Protein AF-A0A226EBC5-F1 (afdb_monomer_lite)

Structure (mmCIF, N/CA/C/O backbone):
data_AF-A0A226EBC5-F1
#
_entry.id   AF-A0A226EBC5-F1
#
loop_
_atom_site.group_PDB
_atom_site.id
_atom_site.type_symbol
_atom_site.label_atom_id
_atom_site.label_alt_id
_atom_site.label_comp_id
_atom_site.label_asym_id
_atom_site.label_entity_id
_atom_site.label_seq_id
_atom_site.pdbx_PDB_ins_code
_atom_site.Cartn_x
_atom_site.Cartn_y
_atom_site.Cartn_z
_atom_site.occupancy
_atom_site.B_iso_or_equiv
_atom_site.auth_seq_id
_atom_site.auth_comp_id
_atom_site.auth_asym_id
_atom_site.auth_atom_id
_atom_site.pdbx_PDB_model_num
ATOM 1 N N . MET A 1 1 ? -27.436 -5.669 13.508 1.00 35.97 1 MET A N 1
ATOM 2 C CA . MET A 1 1 ? -27.412 -7.039 14.067 1.00 35.97 1 MET A CA 1
ATOM 3 C C . MET A 1 1 ? -25.987 -7.540 13.955 1.00 35.97 1 MET A C 1
ATOM 5 O O . MET A 1 1 ? -25.528 -7.796 12.850 1.00 35.97 1 MET A O 1
ATOM 9 N N . GLY A 1 2 ? -25.263 -7.519 15.074 1.00 42.16 2 GLY A N 1
ATOM 10 C CA . GLY A 1 2 ? -23.843 -7.845 15.117 1.00 42.16 2 GLY A CA 1
ATOM 11 C C . GLY A 1 2 ? -23.642 -9.338 14.934 1.00 42.16 2 GLY A C 1
ATOM 12 O O . GLY A 1 2 ? -23.922 -10.120 15.837 1.00 42.16 2 GLY A O 1
ATOM 13 N N . PHE A 1 3 ? -23.160 -9.735 13.761 1.00 40.03 3 PHE A N 1
ATOM 14 C CA . PHE A 1 3 ? -22.370 -10.950 13.695 1.00 40.03 3 PHE A CA 1
ATOM 15 C C . PHE A 1 3 ? -21.114 -10.671 14.521 1.00 40.03 3 PHE A C 1
ATOM 17 O O . PHE A 1 3 ? -20.365 -9.749 14.202 1.00 40.03 3 PHE A O 1
ATOM 24 N N . SER A 1 4 ? -20.892 -11.464 15.566 1.00 52.06 4 SER A N 1
ATOM 25 C CA . SER A 1 4 ? -19.607 -11.556 16.257 1.00 52.06 4 SER A CA 1
ATOM 26 C C . SER A 1 4 ? -18.859 -12.792 15.750 1.00 52.06 4 SER A C 1
ATOM 28 O O . SER A 1 4 ? -18.904 -13.830 16.412 1.00 52.06 4 SER A O 1
ATOM 30 N N . PRO A 1 5 ? -18.178 -12.753 14.588 1.00 47.84 5 PRO A N 1
ATOM 31 C CA . PRO A 1 5 ? -17.189 -13.757 14.266 1.00 47.84 5 PRO A CA 1
ATOM 32 C C . PRO A 1 5 ? -15.871 -13.375 14.955 1.00 47.84 5 PRO A C 1
ATOM 34 O O . PRO A 1 5 ? -15.111 -12.549 14.461 1.00 47.84 5 PRO A O 1
ATOM 37 N N . CYS A 1 6 ? -15.634 -14.033 16.096 1.00 52.72 6 CYS A N 1
ATOM 38 C CA . CYS A 1 6 ? -14.344 -14.255 16.764 1.00 52.72 6 CYS A CA 1
ATOM 39 C C . CYS A 1 6 ? -13.668 -13.055 17.458 1.00 52.72 6 CYS A C 1
ATOM 41 O O . CYS A 1 6 ? -13.001 -12.277 16.797 1.00 52.72 6 CYS A O 1
ATOM 43 N N . CYS A 1 7 ? -13.781 -13.009 18.799 1.00 54.41 7 CYS A N 1
ATOM 44 C CA . CYS A 1 7 ? -12.847 -12.603 19.886 1.00 54.41 7 CYS A CA 1
ATOM 45 C C . CYS A 1 7 ? -11.778 -11.493 19.725 1.00 54.41 7 CYS A C 1
ATOM 47 O O . CYS A 1 7 ? -11.094 -11.178 20.698 1.00 54.41 7 CYS A O 1
ATOM 49 N N . CYS A 1 8 ? -11.619 -10.878 18.565 1.00 59.09 8 CYS A N 1
ATOM 50 C CA . CYS A 1 8 ? -10.654 -9.838 18.268 1.00 59.09 8 CYS A CA 1
ATOM 51 C C . CYS A 1 8 ? -11.445 -8.561 18.001 1.00 59.09 8 CYS A C 1
ATOM 53 O O . CYS A 1 8 ? -12.327 -8.552 17.145 1.00 59.09 8 CYS A O 1
ATOM 55 N N . SER A 1 9 ? -11.148 -7.476 18.717 1.00 81.69 9 SER A N 1
ATOM 56 C CA . SER A 1 9 ? -11.759 -6.188 18.387 1.00 81.69 9 SER A CA 1
ATOM 57 C C . SER A 1 9 ? -11.419 -5.817 16.938 1.00 81.69 9 SER A C 1
ATOM 59 O O . SER A 1 9 ? -10.319 -6.106 16.457 1.00 81.69 9 SER A O 1
ATOM 61 N N . LEU A 1 10 ? -12.329 -5.152 16.225 1.00 84.62 10 LEU A N 1
ATOM 62 C CA . LEU A 1 10 ? -12.066 -4.641 14.870 1.00 84.62 10 LEU A CA 1
ATOM 63 C C . LEU A 1 10 ? -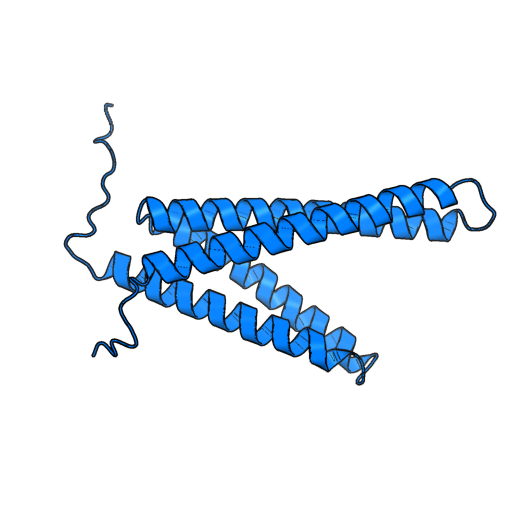10.826 -3.731 14.824 1.00 84.62 10 LEU A C 1
ATOM 65 O O . LEU A 1 10 ? -10.126 -3.638 13.812 1.00 84.62 10 LEU A O 1
ATOM 69 N N . GLN A 1 11 ? -10.498 -3.118 15.962 1.00 88.06 11 GLN A N 1
ATOM 70 C CA . GLN A 1 11 ? -9.250 -2.404 16.192 1.00 88.06 11 GLN A CA 1
ATOM 71 C C . GLN A 1 11 ? -8.013 -3.304 16.004 1.00 88.06 11 GLN A C 1
ATOM 73 O O . GLN A 1 11 ? -7.030 -2.869 15.405 1.00 88.06 11 GLN A O 1
ATOM 78 N N . ALA A 1 12 ? -8.035 -4.548 16.495 1.00 88.62 12 ALA A N 1
ATOM 79 C CA . ALA A 1 12 ? -6.961 -5.518 16.283 1.00 88.62 12 ALA A CA 1
ATOM 80 C C . ALA A 1 12 ? -6.843 -5.910 14.802 1.00 88.62 12 ALA A C 1
ATOM 82 O O . ALA A 1 12 ? -5.731 -5.954 14.279 1.00 88.62 12 ALA A O 1
ATOM 83 N N . GLY A 1 13 ? -7.973 -6.097 14.107 1.00 90.25 13 GLY A N 1
ATOM 84 C CA . GLY A 1 13 ? -7.994 -6.340 12.660 1.00 90.25 13 GLY A CA 1
ATOM 85 C C . GLY A 1 13 ? -7.369 -5.189 11.866 1.00 90.25 13 GLY A C 1
ATOM 86 O O . GLY A 1 13 ? -6.484 -5.403 11.042 1.00 90.25 13 GLY A O 1
ATOM 87 N N . THR A 1 14 ? -7.740 -3.950 12.189 1.00 92.50 14 THR A N 1
ATOM 88 C CA . THR A 1 14 ? -7.192 -2.748 11.539 1.00 92.50 14 THR A CA 1
ATOM 89 C C . THR A 1 14 ? -5.694 -2.575 11.817 1.00 92.50 14 THR A C 1
ATOM 91 O O . THR A 1 14 ? -4.927 -2.237 10.915 1.00 92.50 14 THR A O 1
ATOM 94 N N . LYS A 1 15 ? -5.238 -2.872 13.043 1.00 92.69 15 LYS A N 1
ATOM 95 C CA . LYS A 1 15 ? -3.804 -2.894 13.385 1.00 92.69 15 LYS A CA 1
ATOM 96 C C . LYS A 1 15 ? -3.045 -3.974 12.613 1.00 92.69 15 LYS A C 1
ATOM 98 O O . LYS A 1 15 ? -1.941 -3.707 12.148 1.00 92.69 15 LYS A O 1
ATOM 103 N N . ALA A 1 16 ? -3.626 -5.164 12.456 1.00 93.75 16 ALA A N 1
ATOM 104 C CA . ALA A 1 16 ? -3.023 -6.244 11.681 1.00 93.75 16 ALA A CA 1
ATOM 105 C C . ALA A 1 16 ? -2.869 -5.858 10.203 1.00 93.75 16 ALA A C 1
ATOM 107 O O . ALA A 1 16 ? -1.804 -6.078 9.631 1.00 93.75 16 ALA A O 1
ATOM 108 N N . ILE A 1 17 ? -3.881 -5.210 9.613 1.00 94.00 17 ILE A N 1
ATOM 109 C CA . ILE A 1 17 ? -3.810 -4.679 8.242 1.00 94.00 17 ILE A CA 1
ATOM 110 C C . ILE A 1 17 ? -2.690 -3.642 8.126 1.00 94.00 17 ILE A C 1
ATOM 112 O O . ILE A 1 17 ? -1.867 -3.740 7.222 1.00 94.00 17 ILE A O 1
ATOM 116 N N . ALA A 1 18 ? -2.599 -2.696 9.064 1.00 93.88 18 ALA A N 1
ATOM 117 C CA . ALA A 1 18 ? -1.537 -1.692 9.057 1.00 93.88 18 ALA A CA 1
ATOM 118 C C . ALA A 1 18 ? -0.132 -2.320 9.142 1.00 93.88 18 ALA A C 1
ATOM 120 O O . ALA A 1 18 ? 0.767 -1.912 8.410 1.00 93.88 18 ALA A O 1
ATOM 121 N N . ILE A 1 19 ? 0.067 -3.342 9.985 1.00 94.88 19 ILE A N 1
ATOM 122 C CA . ILE A 1 19 ? 1.339 -4.085 10.044 1.00 94.88 19 ILE A CA 1
ATOM 123 C C . ILE A 1 19 ? 1.608 -4.788 8.714 1.00 94.88 19 ILE A C 1
ATOM 125 O O . ILE A 1 19 ? 2.726 -4.732 8.209 1.00 94.88 19 ILE A O 1
ATOM 129 N N . PHE A 1 20 ? 0.602 -5.440 8.137 1.00 93.62 20 PHE A N 1
ATOM 130 C CA . PHE A 1 20 ? 0.746 -6.158 6.878 1.00 93.62 20 PHE A CA 1
ATOM 131 C C . PHE A 1 20 ? 1.132 -5.218 5.725 1.00 93.62 20 PHE A C 1
ATOM 133 O O . PHE A 1 20 ? 2.080 -5.503 4.993 1.00 93.62 20 PHE A O 1
ATOM 140 N N . GLU A 1 21 ? 0.472 -4.060 5.607 1.00 92.81 21 GLU A N 1
ATOM 141 C CA . GLU A 1 21 ? 0.834 -3.027 4.630 1.00 92.81 21 GLU A CA 1
ATOM 142 C C . GLU A 1 21 ? 2.242 -2.474 4.867 1.00 92.81 21 GLU A C 1
ATOM 144 O O . GLU A 1 21 ? 2.986 -2.270 3.906 1.00 92.81 21 GLU A O 1
ATOM 149 N N . LEU A 1 22 ? 2.638 -2.279 6.128 1.00 94.00 22 LEU A N 1
ATOM 150 C CA . LEU A 1 22 ? 3.982 -1.827 6.480 1.00 94.00 22 LEU A CA 1
ATOM 151 C C . LEU A 1 22 ? 5.048 -2.853 6.070 1.00 94.00 22 LEU A C 1
ATOM 153 O O . LEU A 1 22 ? 6.029 -2.484 5.430 1.00 94.00 22 LEU A O 1
ATOM 157 N N . VAL A 1 23 ? 4.846 -4.136 6.383 1.00 94.88 23 VAL A N 1
ATOM 158 C CA . VAL A 1 23 ? 5.775 -5.220 6.017 1.00 94.88 23 VAL A CA 1
ATOM 159 C C . VAL A 1 23 ? 5.917 -5.317 4.500 1.00 94.88 23 VAL A C 1
ATOM 161 O O . VAL A 1 23 ? 7.037 -5.345 3.990 1.00 94.88 23 VAL A O 1
ATOM 164 N N . ILE A 1 24 ? 4.803 -5.301 3.763 1.00 91.31 24 ILE A N 1
ATOM 165 C CA . ILE A 1 24 ? 4.830 -5.305 2.294 1.00 91.31 24 ILE A CA 1
ATOM 166 C C . ILE A 1 24 ? 5.536 -4.059 1.756 1.00 91.31 24 ILE A C 1
ATOM 168 O O . ILE A 1 24 ? 6.351 -4.170 0.842 1.00 91.31 24 ILE A O 1
ATOM 172 N N . GLY A 1 25 ? 5.252 -2.881 2.315 1.00 91.88 25 GLY A N 1
ATOM 173 C CA . GLY A 1 25 ? 5.890 -1.628 1.921 1.00 91.88 25 GLY A CA 1
ATOM 174 C C . GLY A 1 25 ? 7.407 -1.669 2.102 1.00 91.88 25 GLY A C 1
ATOM 175 O O . GLY A 1 25 ? 8.141 -1.281 1.196 1.00 91.88 25 GLY A O 1
ATOM 176 N N . VAL A 1 26 ? 7.890 -2.204 3.225 1.00 93.69 26 VAL A N 1
ATOM 177 C CA . VAL A 1 26 ? 9.327 -2.366 3.493 1.00 93.69 26 VAL A CA 1
ATOM 178 C C . VAL A 1 26 ? 9.966 -3.352 2.515 1.00 93.69 26 VAL A C 1
ATOM 180 O O . VAL A 1 26 ? 10.996 -3.032 1.923 1.00 93.69 26 VAL A O 1
ATOM 183 N N . LEU A 1 27 ? 9.347 -4.514 2.282 1.00 93.56 27 LEU A N 1
ATOM 184 C CA . LEU A 1 27 ? 9.854 -5.502 1.322 1.00 93.56 27 LEU A CA 1
ATOM 185 C C . LEU A 1 27 ? 9.935 -4.926 -0.098 1.00 93.56 27 LEU A C 1
ATOM 187 O O . LEU A 1 27 ? 10.960 -5.065 -0.763 1.00 93.56 27 LEU A O 1
ATOM 191 N N . LEU A 1 28 ? 8.889 -4.226 -0.546 1.00 90.38 28 LEU A N 1
ATOM 192 C CA . LEU A 1 28 ? 8.882 -3.564 -1.852 1.00 90.38 28 LEU A CA 1
ATOM 193 C C . LEU A 1 28 ? 9.916 -2.439 -1.936 1.00 90.38 28 LEU A C 1
ATOM 195 O O . LEU A 1 28 ? 10.541 -2.278 -2.980 1.00 90.38 28 LEU A O 1
ATOM 199 N N . THR A 1 29 ? 10.145 -1.704 -0.845 1.00 93.06 29 THR A N 1
ATOM 200 C CA . THR A 1 29 ? 11.190 -0.672 -0.796 1.00 93.06 29 THR A CA 1
ATOM 201 C C . THR A 1 29 ? 12.563 -1.297 -1.029 1.00 93.06 29 THR A C 1
ATOM 203 O O . THR A 1 29 ? 13.309 -0.824 -1.882 1.00 93.06 29 THR A O 1
ATOM 206 N N . ILE A 1 30 ? 12.878 -2.404 -0.348 1.00 93.94 30 ILE A N 1
ATOM 207 C CA . ILE A 1 30 ? 14.145 -3.126 -0.539 1.00 93.94 30 ILE A CA 1
ATOM 208 C C . ILE A 1 30 ? 14.288 -3.592 -1.993 1.00 93.94 30 ILE A C 1
ATOM 210 O O . ILE A 1 30 ? 15.323 -3.354 -2.612 1.00 93.94 30 ILE A O 1
ATOM 214 N N . LEU A 1 31 ? 13.241 -4.195 -2.565 1.00 91.25 31 LEU A N 1
ATOM 215 C CA . LEU A 1 31 ? 13.247 -4.617 -3.969 1.00 91.25 31 LEU A CA 1
ATOM 216 C C . LEU A 1 31 ? 13.453 -3.434 -4.926 1.00 91.25 31 LEU A C 1
ATOM 218 O O . LEU A 1 31 ? 14.245 -3.537 -5.860 1.00 91.25 31 LEU A O 1
ATOM 222 N N . SER A 1 32 ? 12.799 -2.297 -4.677 1.00 91.94 32 SER A N 1
ATOM 223 C CA . SER A 1 32 ? 12.952 -1.095 -5.504 1.00 91.94 32 SER A CA 1
ATOM 224 C C . SER A 1 32 ? 14.377 -0.539 -5.458 1.00 91.94 32 SER A C 1
ATOM 226 O O . SER A 1 32 ? 14.902 -0.133 -6.492 1.00 91.94 32 SER A O 1
ATOM 228 N N . LEU A 1 33 ? 15.040 -0.596 -4.297 1.00 93.25 33 LEU A N 1
ATOM 229 C CA . LEU A 1 33 ? 16.435 -0.179 -4.151 1.00 93.25 33 LEU A CA 1
ATOM 230 C C . LEU A 1 33 ? 17.380 -1.095 -4.931 1.00 93.25 33 LEU A C 1
ATOM 232 O O . LEU A 1 33 ? 18.283 -0.601 -5.599 1.00 93.25 33 LEU A O 1
ATOM 236 N N . ILE A 1 34 ? 17.152 -2.412 -4.901 1.00 91.94 34 ILE A N 1
ATOM 237 C CA . ILE A 1 34 ? 17.941 -3.374 -5.686 1.00 91.94 34 ILE A CA 1
ATOM 238 C C . ILE A 1 34 ? 17.810 -3.077 -7.184 1.00 91.94 34 ILE A C 1
ATOM 240 O O . ILE A 1 34 ? 18.820 -3.007 -7.882 1.00 91.94 34 ILE A O 1
ATOM 244 N N . VAL A 1 35 ? 16.584 -2.850 -7.670 1.00 89.00 35 VAL A N 1
ATOM 245 C CA . VAL A 1 35 ? 16.331 -2.487 -9.076 1.00 89.00 35 VAL A CA 1
ATOM 246 C C . VAL A 1 35 ? 17.026 -1.176 -9.444 1.00 89.00 35 VAL A C 1
ATOM 248 O O . VAL A 1 35 ? 17.604 -1.076 -10.522 1.00 89.00 35 VAL A O 1
ATOM 251 N N . LEU A 1 36 ? 17.018 -0.186 -8.549 1.00 91.50 36 LEU A N 1
ATOM 252 C CA . LEU A 1 36 ? 17.650 1.110 -8.790 1.00 91.50 36 LEU A CA 1
ATOM 253 C C . LEU A 1 36 ? 19.180 1.000 -8.879 1.00 91.50 36 LEU A C 1
ATOM 255 O O . LEU A 1 36 ? 19.785 1.595 -9.767 1.00 91.50 36 LEU A O 1
ATOM 259 N N . ILE A 1 37 ? 19.798 0.199 -8.004 1.00 91.06 37 ILE A N 1
ATOM 260 C CA . ILE A 1 37 ? 21.242 -0.084 -8.040 1.00 91.06 37 ILE A CA 1
ATOM 261 C C . ILE A 1 37 ? 21.607 -0.833 -9.326 1.00 91.06 37 ILE A C 1
ATOM 263 O O . ILE A 1 37 ? 22.577 -0.472 -9.991 1.00 91.06 37 ILE A O 1
ATOM 267 N N . ALA A 1 38 ? 20.818 -1.843 -9.701 1.00 87.81 38 ALA A N 1
ATOM 268 C CA . ALA A 1 38 ? 21.032 -2.594 -10.933 1.00 87.81 38 ALA A CA 1
ATOM 269 C C . ALA A 1 38 ? 20.920 -1.691 -12.173 1.00 87.81 38 ALA A C 1
ATOM 271 O O . ALA A 1 38 ? 21.803 -1.713 -13.025 1.00 87.81 38 ALA A O 1
ATOM 272 N N . GLY A 1 39 ? 19.886 -0.844 -12.238 1.00 87.12 39 GLY A N 1
ATOM 273 C CA . GLY A 1 39 ? 19.686 0.102 -13.338 1.00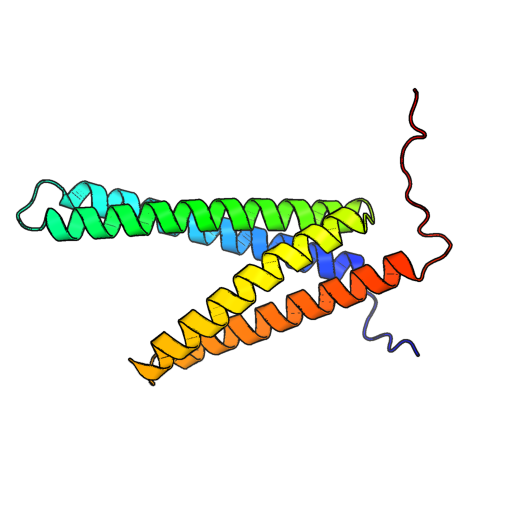 87.12 39 GLY A CA 1
ATOM 274 C C . GLY A 1 39 ? 20.788 1.159 -13.435 1.00 87.12 39 GLY A C 1
ATOM 275 O O . GLY A 1 39 ? 21.219 1.492 -14.536 1.00 87.12 39 GLY A O 1
ATOM 276 N N . ALA A 1 40 ? 21.301 1.645 -12.300 1.00 87.50 40 ALA A N 1
ATOM 277 C CA . ALA A 1 40 ? 22.422 2.586 -12.274 1.00 87.50 40 ALA A CA 1
ATOM 278 C C . ALA A 1 40 ? 23.712 1.981 -12.854 1.00 87.50 40 ALA A C 1
ATOM 280 O O . ALA A 1 40 ? 24.461 2.680 -13.534 1.00 87.50 40 ALA A O 1
ATOM 281 N N . GLY A 1 41 ? 23.949 0.682 -12.639 1.00 85.56 41 GLY A N 1
ATOM 282 C CA . GLY A 1 41 ? 25.083 -0.033 -13.231 1.00 85.56 41 GLY A CA 1
ATOM 283 C C . GLY A 1 41 ? 25.028 -0.120 -14.761 1.00 85.56 41 GLY A C 1
ATOM 284 O O . GLY A 1 41 ? 26.072 -0.175 -15.406 1.00 85.56 41 GLY A O 1
ATOM 285 N N . SER A 1 42 ? 23.831 -0.074 -15.351 1.00 84.81 42 SER A N 1
ATOM 286 C CA . SER A 1 42 ? 23.623 -0.163 -16.802 1.00 84.81 42 SER A CA 1
ATOM 287 C C . SER A 1 42 ? 23.821 1.160 -17.552 1.00 84.81 42 SER A C 1
ATOM 289 O O . SER A 1 42 ? 23.892 1.152 -18.776 1.00 84.81 42 SER A O 1
ATOM 291 N N . LEU A 1 43 ? 23.951 2.298 -16.856 1.00 81.94 43 LEU A N 1
ATOM 292 C CA . LEU A 1 43 ? 24.097 3.619 -17.491 1.00 81.94 43 LEU A CA 1
ATOM 293 C C . LEU A 1 43 ? 25.410 3.813 -18.267 1.00 81.94 43 LEU A C 1
ATOM 295 O O . LEU A 1 43 ? 25.506 4.739 -19.068 1.00 81.94 43 LEU A O 1
ATOM 299 N N . GLY A 1 44 ? 26.424 2.984 -18.011 1.00 79.94 44 GLY A N 1
ATOM 300 C CA . GLY A 1 44 ? 27.736 3.078 -18.659 1.00 79.94 44 GLY A CA 1
ATOM 301 C C . GLY A 1 44 ? 27.931 2.172 -19.879 1.00 79.94 44 GLY A C 1
ATOM 302 O O . GLY A 1 44 ? 29.034 2.156 -20.418 1.00 79.94 44 GLY A O 1
ATOM 303 N N . GLY A 1 45 ? 26.920 1.389 -20.274 1.00 83.12 45 GLY A N 1
ATOM 304 C CA . GLY A 1 45 ? 27.003 0.437 -21.390 1.00 83.12 45 GLY A CA 1
ATOM 305 C C . GLY A 1 45 ? 26.183 0.848 -22.615 1.00 83.12 45 GLY A C 1
ATOM 306 O O . GLY A 1 45 ? 25.493 1.867 -22.601 1.00 83.12 45 GLY A O 1
ATOM 307 N N . ASP A 1 46 ? 26.213 0.007 -23.653 1.00 84.56 46 ASP A N 1
ATOM 308 C CA . ASP A 1 46 ? 25.440 0.191 -24.897 1.00 84.56 46 ASP A CA 1
ATOM 309 C C . ASP A 1 46 ? 23.912 0.241 -24.656 1.00 84.56 46 ASP A C 1
ATOM 311 O O . ASP A 1 46 ? 23.165 0.779 -25.470 1.00 84.56 46 ASP A O 1
ATOM 315 N N . ASP A 1 47 ? 23.452 -0.234 -23.493 1.00 83.62 47 ASP A N 1
ATOM 316 C CA . ASP A 1 47 ? 22.048 -0.268 -23.067 1.00 83.62 47 ASP A CA 1
ATOM 317 C C . ASP A 1 47 ? 21.621 0.948 -22.212 1.00 83.62 47 ASP A C 1
ATOM 319 O O . ASP A 1 47 ? 20.671 0.867 -21.424 1.00 83.62 47 ASP A O 1
ATOM 323 N N . ALA A 1 48 ? 22.303 2.092 -22.336 1.00 84.25 48 ALA A N 1
ATOM 324 C CA . ALA A 1 48 ? 22.037 3.281 -21.517 1.00 84.25 48 ALA A CA 1
ATOM 325 C C . ALA A 1 48 ? 20.568 3.763 -21.572 1.00 84.25 48 ALA A C 1
ATOM 327 O O . ALA A 1 48 ? 20.028 4.212 -20.556 1.00 84.25 48 ALA A O 1
ATOM 328 N N . GLU A 1 49 ? 19.891 3.629 -22.721 1.00 86.44 49 GLU A N 1
ATOM 329 C CA . GLU A 1 49 ? 18.469 3.983 -22.876 1.00 86.44 49 GLU A CA 1
ATOM 330 C C . GLU A 1 49 ? 17.560 3.094 -22.010 1.00 86.44 49 GLU A C 1
ATOM 332 O O . GLU A 1 49 ? 16.698 3.592 -21.277 1.00 86.44 49 GLU A O 1
ATOM 337 N N . ALA A 1 50 ? 17.801 1.779 -22.017 1.00 85.38 50 ALA A N 1
ATOM 338 C CA . ALA A 1 50 ? 17.079 0.837 -21.169 1.00 85.38 50 ALA A CA 1
ATOM 339 C C . ALA A 1 50 ? 17.378 1.086 -19.680 1.00 85.38 50 ALA A C 1
ATOM 341 O O . ALA A 1 50 ? 16.460 1.074 -18.857 1.00 85.38 50 ALA A O 1
ATOM 342 N N . GLY A 1 51 ? 18.635 1.393 -19.337 1.00 86.81 51 GLY A N 1
ATOM 343 C CA . GLY A 1 51 ? 19.041 1.770 -17.980 1.00 86.81 51 GLY A CA 1
ATOM 344 C C . GLY A 1 51 ? 18.280 2.992 -17.454 1.00 86.81 51 GLY A C 1
ATOM 345 O O . GLY A 1 51 ? 17.761 2.969 -16.336 1.00 86.81 51 GLY A O 1
ATOM 346 N N . GLY A 1 52 ? 18.118 4.028 -18.285 1.00 87.94 52 GLY A N 1
ATOM 347 C CA . GLY A 1 52 ? 17.334 5.218 -17.947 1.00 87.94 52 GLY A CA 1
ATOM 348 C C . GLY A 1 52 ? 15.866 4.905 -17.633 1.00 87.94 52 GLY A C 1
ATOM 349 O O . GLY A 1 52 ? 15.334 5.373 -16.621 1.00 87.94 52 GLY A O 1
ATOM 350 N N . ALA A 1 53 ? 15.220 4.062 -18.446 1.00 88.94 53 ALA A N 1
ATOM 351 C CA . ALA A 1 53 ? 13.840 3.634 -18.211 1.00 88.94 53 ALA A CA 1
ATOM 352 C C . ALA A 1 53 ? 13.692 2.836 -16.902 1.00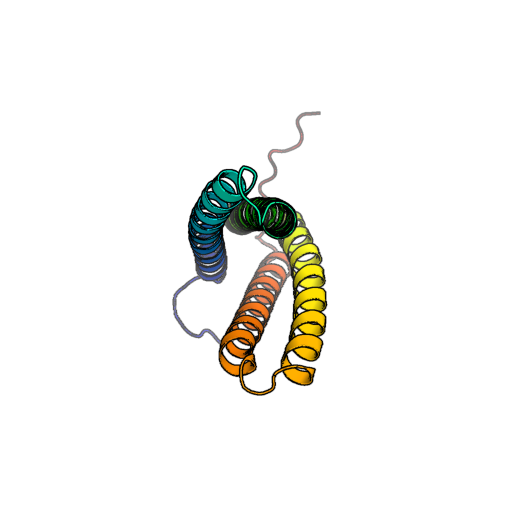 88.94 53 ALA A C 1
ATOM 354 O O . ALA A 1 53 ? 12.758 3.076 -16.132 1.00 88.94 53 ALA A O 1
ATOM 355 N N . VAL A 1 54 ? 14.633 1.930 -16.609 1.00 89.62 54 VAL A N 1
ATOM 356 C CA . VAL A 1 54 ? 14.646 1.148 -15.360 1.00 89.62 54 VAL A CA 1
ATOM 357 C C . VAL A 1 54 ? 14.783 2.058 -14.140 1.00 89.62 54 VAL A C 1
ATOM 359 O O . VAL A 1 54 ? 14.049 1.885 -13.166 1.00 89.62 54 VAL A O 1
ATOM 362 N N . ILE A 1 55 ? 15.662 3.063 -14.193 1.00 90.56 55 ILE A N 1
ATOM 363 C CA . ILE A 1 55 ? 15.832 4.031 -13.100 1.00 90.56 55 ILE A CA 1
ATOM 364 C C . ILE A 1 55 ? 14.553 4.840 -12.887 1.00 90.56 55 ILE A C 1
ATOM 366 O O . ILE A 1 55 ? 14.105 4.979 -11.748 1.00 90.56 55 ILE A O 1
ATOM 370 N N . ALA A 1 56 ? 13.931 5.334 -13.963 1.00 90.31 56 ALA A N 1
ATOM 371 C CA . ALA A 1 56 ? 12.679 6.081 -13.870 1.00 90.31 56 ALA A CA 1
ATOM 372 C C . ALA A 1 56 ? 11.570 5.244 -13.206 1.00 90.31 56 ALA A C 1
ATOM 374 O O . ALA A 1 56 ? 10.899 5.717 -12.285 1.00 90.31 56 ALA A O 1
ATOM 375 N N . ILE A 1 57 ? 11.426 3.977 -13.611 1.00 88.44 57 ILE A N 1
ATOM 376 C CA . ILE A 1 57 ? 10.484 3.033 -12.994 1.00 88.44 57 ILE A CA 1
ATOM 377 C C . ILE A 1 57 ? 10.833 2.809 -11.516 1.00 88.44 57 ILE A C 1
ATOM 379 O O . ILE A 1 57 ? 9.943 2.853 -10.666 1.00 88.44 57 ILE A O 1
ATOM 383 N N . GLY A 1 58 ? 12.113 2.622 -11.187 1.00 89.50 58 GLY A N 1
ATOM 384 C CA . GLY A 1 58 ? 12.584 2.445 -9.812 1.00 89.50 58 GLY A CA 1
ATOM 385 C C . GLY A 1 58 ? 12.236 3.627 -8.901 1.00 89.50 58 GLY A C 1
ATOM 386 O O . GLY A 1 58 ? 11.739 3.419 -7.795 1.00 89.50 58 GLY A O 1
ATOM 387 N N . ILE A 1 59 ? 12.412 4.864 -9.379 1.00 91.50 59 ILE A N 1
ATOM 388 C CA . ILE A 1 59 ? 12.049 6.083 -8.635 1.00 91.50 59 ILE A CA 1
ATOM 389 C C . ILE A 1 59 ? 10.539 6.139 -8.384 1.00 91.50 59 ILE A C 1
ATOM 391 O O . ILE A 1 59 ? 10.108 6.398 -7.259 1.00 91.50 59 ILE A O 1
ATOM 395 N N . ILE A 1 60 ? 9.723 5.868 -9.408 1.00 90.50 60 ILE A N 1
ATOM 396 C CA . ILE A 1 60 ? 8.259 5.852 -9.273 1.00 90.50 60 ILE A CA 1
ATOM 397 C C . ILE A 1 60 ? 7.834 4.805 -8.235 1.00 90.50 60 ILE A C 1
ATOM 399 O O . ILE A 1 60 ? 7.028 5.101 -7.351 1.00 90.50 60 ILE A O 1
ATOM 403 N N . LEU A 1 61 ? 8.406 3.599 -8.299 1.00 89.00 61 LEU A N 1
ATOM 404 C CA . LEU A 1 61 ? 8.138 2.536 -7.331 1.00 89.00 61 LEU A CA 1
ATOM 405 C C . LEU A 1 61 ? 8.528 2.946 -5.907 1.00 89.00 61 LEU A C 1
ATOM 407 O O . LEU A 1 61 ? 7.767 2.682 -4.976 1.00 89.00 61 LEU A O 1
ATOM 411 N N . LEU A 1 62 ? 9.660 3.632 -5.731 1.00 91.56 62 LEU A N 1
ATOM 412 C CA . LEU A 1 62 ? 10.108 4.118 -4.427 1.00 91.56 62 LEU A CA 1
ATOM 413 C C . LEU A 1 62 ? 9.109 5.117 -3.822 1.00 91.56 62 LEU A C 1
ATOM 415 O O . LEU A 1 62 ? 8.739 4.990 -2.654 1.00 91.56 62 LEU A O 1
ATOM 419 N N . ILE A 1 63 ? 8.612 6.066 -4.623 1.00 92.75 63 ILE A N 1
ATOM 420 C CA . ILE A 1 63 ? 7.596 7.039 -4.189 1.00 92.75 63 ILE A CA 1
ATOM 421 C C . ILE A 1 63 ? 6.316 6.319 -3.747 1.00 92.75 63 ILE A C 1
ATOM 423 O O . ILE A 1 63 ? 5.776 6.608 -2.677 1.00 92.75 63 ILE A O 1
ATOM 427 N N . VAL A 1 64 ? 5.849 5.345 -4.532 1.00 88.75 64 VAL A N 1
ATOM 428 C CA . VAL A 1 64 ? 4.666 4.539 -4.190 1.00 88.75 64 VAL A CA 1
ATOM 429 C C . VAL A 1 64 ? 4.879 3.760 -2.886 1.00 88.75 64 VAL A C 1
ATOM 431 O O . VAL A 1 64 ? 3.964 3.681 -2.064 1.00 88.75 64 VAL A O 1
ATOM 434 N N . CYS A 1 65 ? 6.078 3.221 -2.652 1.00 90.88 65 CYS A N 1
ATOM 435 C CA . CYS A 1 65 ? 6.405 2.517 -1.410 1.00 90.88 65 CYS A CA 1
ATOM 436 C C . CYS A 1 65 ? 6.369 3.448 -0.192 1.00 90.88 65 CYS A C 1
ATOM 438 O O . CYS A 1 65 ? 5.768 3.099 0.824 1.00 90.88 65 CYS A O 1
ATOM 440 N N . ILE A 1 66 ? 6.939 4.651 -0.306 1.00 92.62 66 ILE A N 1
ATOM 441 C CA . ILE A 1 66 ? 6.902 5.662 0.761 1.00 92.62 66 ILE A CA 1
ATOM 442 C C . ILE A 1 66 ? 5.454 6.040 1.089 1.00 92.62 66 ILE A C 1
ATOM 444 O O . ILE A 1 66 ? 5.076 6.071 2.261 1.00 92.62 66 ILE A O 1
ATOM 448 N N . LEU A 1 67 ? 4.622 6.267 0.067 1.00 92.50 67 LEU A N 1
ATOM 449 C CA . LEU A 1 67 ? 3.197 6.555 0.251 1.00 92.50 67 LEU A CA 1
ATOM 450 C C . LEU A 1 67 ? 2.471 5.415 0.972 1.00 92.50 67 LEU A C 1
ATOM 452 O O . LEU A 1 67 ? 1.683 5.673 1.881 1.00 92.50 67 LEU A O 1
ATOM 456 N N . ARG A 1 68 ? 2.759 4.155 0.625 1.00 90.88 68 ARG A N 1
ATOM 457 C CA . ARG A 1 68 ? 2.187 2.988 1.314 1.00 90.88 68 ARG A CA 1
ATOM 458 C C . ARG A 1 68 ? 2.596 2.909 2.780 1.00 90.88 68 ARG A C 1
ATOM 460 O O . ARG A 1 68 ? 1.741 2.686 3.629 1.00 90.88 68 ARG A O 1
ATOM 467 N N . ILE A 1 69 ? 3.870 3.138 3.092 1.00 93.19 69 ILE A N 1
ATOM 468 C CA . ILE A 1 69 ? 4.354 3.156 4.481 1.00 93.19 69 ILE A CA 1
ATOM 469 C C . ILE A 1 69 ? 3.677 4.288 5.267 1.00 93.19 69 ILE A C 1
ATOM 471 O O . ILE A 1 69 ? 3.240 4.081 6.400 1.00 93.19 69 ILE A O 1
ATOM 475 N N . ALA A 1 70 ? 3.532 5.470 4.661 1.00 95.12 70 ALA A N 1
ATOM 476 C CA . ALA A 1 70 ? 2.829 6.591 5.275 1.00 95.12 70 ALA A CA 1
ATOM 477 C C . ALA A 1 70 ? 1.352 6.260 5.548 1.00 95.12 70 ALA A C 1
ATOM 479 O O . ALA A 1 70 ? 0.855 6.529 6.642 1.00 95.12 70 ALA A O 1
ATOM 480 N N . LEU A 1 71 ? 0.660 5.624 4.598 1.00 94.19 71 LEU A N 1
ATOM 481 C CA . LEU A 1 71 ? -0.720 5.168 4.780 1.00 94.19 71 LEU A CA 1
ATOM 482 C C . LEU A 1 71 ? -0.838 4.128 5.895 1.00 94.19 71 LEU A C 1
ATOM 484 O O . LEU A 1 71 ? -1.697 4.278 6.762 1.00 94.19 71 LEU A O 1
ATOM 488 N N . ALA A 1 72 ? 0.055 3.141 5.939 1.00 95.06 72 ALA A N 1
ATOM 489 C CA . ALA A 1 72 ? 0.097 2.156 7.015 1.00 95.06 72 ALA A CA 1
ATOM 490 C C . ALA A 1 72 ? 0.269 2.829 8.390 1.00 95.06 72 ALA A C 1
ATOM 492 O O . ALA A 1 72 ? -0.430 2.492 9.347 1.00 95.06 72 ALA A O 1
ATOM 493 N N . ALA A 1 73 ? 1.136 3.843 8.487 1.00 95.69 73 ALA A N 1
ATOM 494 C CA . ALA A 1 73 ? 1.318 4.622 9.710 1.00 95.69 73 ALA A CA 1
ATOM 495 C C . ALA A 1 73 ? 0.060 5.428 10.089 1.00 95.69 73 ALA A C 1
ATOM 497 O O . ALA A 1 73 ? -0.321 5.455 11.261 1.00 95.69 73 ALA A O 1
ATOM 498 N N . VAL A 1 74 ? -0.616 6.051 9.116 1.00 95.94 74 VAL A N 1
ATOM 499 C CA . VAL A 1 74 ? -1.889 6.761 9.340 1.00 95.94 74 VAL A CA 1
ATOM 500 C C . VAL A 1 74 ? -2.969 5.797 9.830 1.00 95.94 74 VAL A C 1
ATOM 502 O O . VAL A 1 74 ? -3.672 6.124 10.787 1.00 95.94 74 VAL A O 1
ATOM 505 N N . LEU A 1 75 ? -3.073 4.604 9.238 1.00 95.12 75 LEU A N 1
ATOM 506 C CA . LEU A 1 75 ? -4.035 3.578 9.643 1.00 95.12 75 LEU A CA 1
ATOM 507 C C . LEU A 1 75 ? -3.737 3.047 11.047 1.00 95.12 75 LEU A C 1
ATOM 509 O O . LEU A 1 75 ? -4.645 2.909 11.865 1.00 95.12 75 LEU A O 1
ATOM 513 N N . TRP A 1 76 ? -2.461 2.818 11.361 1.00 95.94 76 TRP A N 1
ATOM 514 C CA . TRP A 1 76 ? -2.028 2.419 12.697 1.00 95.94 76 TRP A CA 1
ATOM 515 C C . TRP A 1 76 ? -2.406 3.462 13.751 1.00 95.94 76 TRP A C 1
ATOM 517 O O . TRP A 1 76 ? -2.948 3.121 14.803 1.00 95.94 76 TRP A O 1
ATOM 527 N N . GLN A 1 77 ? -2.160 4.744 13.465 1.00 94.50 77 GLN A N 1
ATOM 528 C CA . GLN A 1 77 ? -2.566 5.838 14.346 1.00 94.50 77 GLN A CA 1
ATOM 529 C C . GLN A 1 77 ? -4.088 5.946 14.459 1.00 94.50 77 GLN A C 1
ATOM 531 O O . GLN A 1 77 ? -4.594 6.146 15.557 1.00 94.50 77 GLN A O 1
ATOM 536 N N . ALA A 1 78 ? -4.828 5.777 13.360 1.00 92.94 78 ALA A N 1
ATOM 537 C CA . ALA A 1 78 ? -6.288 5.762 13.382 1.00 92.94 78 ALA A CA 1
ATOM 538 C C . ALA A 1 78 ? -6.820 4.650 14.297 1.00 92.94 78 ALA A C 1
ATOM 540 O O . ALA A 1 78 ? -7.693 4.899 15.126 1.00 92.94 78 ALA A O 1
ATOM 541 N N . ALA A 1 79 ? -6.236 3.452 14.206 1.00 93.00 79 ALA A N 1
ATOM 542 C CA . ALA A 1 79 ? -6.589 2.320 15.051 1.00 93.00 79 ALA A CA 1
ATOM 543 C C . ALA A 1 79 ? -6.169 2.517 16.513 1.00 93.00 79 ALA A C 1
ATOM 545 O O . ALA A 1 79 ? -6.858 2.052 17.416 1.00 93.00 79 ALA A O 1
ATOM 546 N N . ARG A 1 80 ? -5.039 3.179 16.782 1.00 93.50 80 ARG A N 1
ATOM 547 C CA . ARG A 1 80 ? -4.569 3.458 18.149 1.00 93.50 80 ARG A CA 1
ATOM 548 C C . ARG A 1 80 ? -5.407 4.531 18.841 1.00 93.50 80 ARG A C 1
ATOM 550 O O . ARG A 1 80 ? -5.789 4.328 19.988 1.00 93.50 80 ARG A O 1
ATOM 557 N N . ASP A 1 81 ? -5.675 5.629 18.143 1.00 92.38 81 ASP A N 1
ATOM 558 C CA . ASP A 1 81 ? -6.318 6.826 18.694 1.00 92.38 81 ASP A CA 1
ATOM 559 C C . ASP A 1 81 ? -7.852 6.790 18.561 1.00 92.38 81 ASP A C 1
ATOM 561 O O . ASP A 1 81 ? -8.510 7.734 18.989 1.00 92.38 81 ASP A O 1
ATOM 565 N N . LEU A 1 82 ? -8.415 5.749 17.925 1.00 91.06 82 LEU A N 1
ATOM 566 C CA . LEU A 1 82 ? -9.831 5.672 17.525 1.00 91.06 82 LEU A CA 1
ATOM 567 C C . LEU A 1 82 ? -10.277 6.931 16.755 1.00 91.06 82 LEU A C 1
ATOM 569 O O . LEU A 1 82 ? -11.360 7.473 16.949 1.00 91.06 82 LEU A O 1
ATOM 573 N N . ASN A 1 83 ? -9.399 7.438 15.884 1.00 90.94 83 ASN A N 1
ATOM 574 C CA . ASN A 1 83 ? -9.591 8.723 15.219 1.00 90.94 83 ASN A CA 1
ATOM 575 C C . ASN A 1 83 ? -10.260 8.545 13.848 1.00 90.94 83 ASN A C 1
ATOM 577 O O . ASN A 1 83 ? -9.605 8.178 12.865 1.00 90.94 83 ASN A O 1
ATOM 581 N N . GLU A 1 84 ? -11.551 8.880 13.775 1.00 92.44 84 GLU A N 1
ATOM 582 C CA . GLU A 1 84 ? -12.365 8.770 12.557 1.00 92.44 84 GLU A CA 1
ATOM 583 C C . GLU A 1 84 ? -11.771 9.553 11.377 1.00 92.44 84 GLU A C 1
ATOM 585 O O . GLU A 1 84 ? -11.767 9.069 10.245 1.00 92.44 84 GLU A O 1
ATOM 590 N N . ARG A 1 85 ? -11.218 10.751 11.621 1.00 92.56 85 ARG A N 1
ATOM 591 C CA . ARG A 1 85 ? -10.667 11.594 10.548 1.00 92.56 85 ARG A CA 1
ATOM 592 C C . ARG A 1 85 ? -9.488 10.910 9.867 1.00 92.56 85 ARG A C 1
ATOM 594 O O . ARG A 1 85 ? -9.427 10.895 8.643 1.00 92.56 85 ARG A O 1
ATOM 601 N N . LYS A 1 86 ? -8.583 10.304 10.645 1.00 93.56 86 LYS A N 1
ATOM 602 C CA . LYS A 1 86 ? -7.430 9.566 10.102 1.00 93.56 86 LYS A CA 1
ATOM 603 C C . LYS A 1 86 ? -7.881 8.323 9.327 1.00 93.56 86 LYS A C 1
ATOM 605 O O . LYS A 1 86 ? -7.394 8.101 8.221 1.00 93.56 86 LYS A O 1
ATOM 610 N N . ALA A 1 87 ? -8.849 7.568 9.860 1.00 94.38 87 ALA A N 1
ATOM 611 C CA . ALA A 1 87 ? -9.424 6.409 9.170 1.00 94.38 87 ALA A CA 1
ATOM 612 C C . ALA A 1 87 ? -10.090 6.808 7.841 1.00 94.38 87 ALA A C 1
ATOM 614 O O . ALA A 1 87 ? -9.879 6.164 6.815 1.00 94.38 87 ALA A O 1
ATOM 615 N N . ARG A 1 88 ? -10.841 7.917 7.830 1.00 94.38 88 ARG A N 1
ATOM 616 C CA . ARG A 1 88 ? -11.472 8.467 6.624 1.00 94.38 88 ARG A CA 1
ATOM 617 C C . ARG A 1 88 ? -10.444 8.931 5.595 1.00 94.38 88 ARG A C 1
ATOM 619 O O . ARG A 1 88 ? -10.603 8.622 4.419 1.00 94.38 88 ARG A O 1
ATOM 626 N N . THR A 1 89 ? -9.396 9.641 6.015 1.00 95.38 89 THR A N 1
ATOM 627 C CA . THR A 1 89 ? -8.308 10.056 5.116 1.00 95.38 89 THR A CA 1
ATOM 628 C C . THR A 1 89 ? -7.640 8.845 4.472 1.00 95.38 89 THR A C 1
ATOM 630 O O . THR A 1 89 ? -7.458 8.834 3.257 1.00 95.38 89 THR A O 1
ATOM 633 N N . TRP A 1 90 ? -7.343 7.803 5.257 1.00 96.38 90 TRP A N 1
ATOM 634 C CA . TRP A 1 90 ? -6.799 6.556 4.722 1.00 96.38 90 TRP A CA 1
ATOM 635 C C . TRP A 1 90 ? -7.746 5.921 3.694 1.00 96.38 90 TRP A C 1
ATOM 637 O O . TRP A 1 90 ? -7.318 5.623 2.585 1.00 96.38 90 TRP A O 1
ATOM 647 N N . LEU A 1 91 ? -9.045 5.806 4.004 1.00 95.88 91 LEU A N 1
ATOM 648 C CA . LEU A 1 91 ? -10.042 5.229 3.091 1.00 95.88 91 LEU A CA 1
ATOM 649 C C . LEU A 1 91 ? -10.143 5.980 1.760 1.00 95.88 91 LEU A C 1
ATOM 651 O O . LEU A 1 91 ? -10.239 5.345 0.713 1.00 95.88 91 LEU A O 1
ATOM 655 N N . ILE A 1 92 ? -10.113 7.316 1.783 1.00 96.88 92 ILE A N 1
ATOM 656 C CA . ILE A 1 92 ? -10.174 8.129 0.561 1.00 96.88 92 ILE A CA 1
ATOM 657 C C . ILE A 1 92 ? -8.940 7.870 -0.307 1.00 96.88 92 ILE A C 1
ATOM 659 O O . ILE A 1 92 ? -9.078 7.587 -1.497 1.00 96.88 92 ILE A O 1
ATOM 663 N N . ILE A 1 93 ? -7.741 7.933 0.280 1.00 95.12 93 ILE A N 1
ATOM 664 C CA . ILE A 1 93 ? -6.496 7.756 -0.475 1.00 95.12 93 ILE A CA 1
ATOM 665 C C . ILE A 1 93 ? -6.398 6.323 -1.013 1.00 95.12 93 ILE A C 1
ATOM 667 O O . ILE A 1 93 ? -6.170 6.131 -2.208 1.00 95.12 93 ILE A O 1
ATOM 671 N N . THR A 1 94 ? -6.631 5.315 -0.169 1.00 94.31 94 THR A N 1
ATOM 672 C CA . THR A 1 94 ? -6.605 3.904 -0.576 1.00 94.31 94 THR A CA 1
ATOM 673 C C . THR A 1 94 ? -7.681 3.599 -1.616 1.00 94.31 94 THR A C 1
ATOM 675 O O . THR A 1 94 ? -7.416 2.857 -2.557 1.00 94.31 94 THR A O 1
ATOM 678 N N . GLY A 1 95 ? -8.863 4.214 -1.522 1.00 95.44 95 GLY A N 1
ATOM 679 C CA . GLY A 1 95 ? -9.922 4.083 -2.523 1.00 95.44 95 GLY A CA 1
ATOM 680 C C . GLY A 1 95 ? -9.513 4.603 -3.905 1.00 95.44 95 GLY A C 1
ATOM 681 O O . GLY A 1 95 ? -9.751 3.930 -4.908 1.00 95.44 95 GLY A O 1
ATOM 682 N N . ILE A 1 96 ? -8.836 5.756 -3.970 1.00 95.44 96 ILE A N 1
ATOM 683 C CA . ILE A 1 96 ? -8.304 6.302 -5.231 1.00 95.44 96 ILE A CA 1
ATOM 684 C C . ILE A 1 96 ? -7.238 5.365 -5.812 1.00 95.44 96 ILE A C 1
ATOM 686 O O . ILE A 1 96 ? -7.293 5.016 -6.992 1.00 95.44 96 ILE A O 1
ATOM 690 N N . LEU A 1 97 ? -6.292 4.914 -4.983 1.00 91.38 97 LEU A N 1
ATOM 691 C CA . LEU A 1 97 ? -5.244 3.983 -5.411 1.00 91.38 97 LEU A CA 1
ATOM 692 C C . LEU A 1 97 ? -5.827 2.650 -5.896 1.00 91.38 97 LEU A C 1
ATOM 694 O O . LEU A 1 97 ? -5.363 2.099 -6.893 1.00 91.38 97 LEU A O 1
ATOM 698 N N . PHE A 1 98 ? -6.873 2.156 -5.236 1.00 94.19 98 PHE A N 1
ATOM 699 C CA . PHE A 1 98 ? -7.579 0.943 -5.628 1.00 94.19 98 PHE A CA 1
ATOM 700 C C . PHE A 1 98 ? -8.249 1.088 -7.000 1.00 94.19 98 PHE A C 1
ATOM 702 O O . PHE A 1 98 ? -8.100 0.204 -7.841 1.00 94.19 98 PHE A O 1
ATOM 709 N N . ALA A 1 99 ? -8.900 2.221 -7.282 1.00 95.19 99 ALA A N 1
ATOM 710 C CA . ALA A 1 99 ? -9.485 2.490 -8.597 1.00 95.19 99 ALA A CA 1
ATOM 711 C C . ALA A 1 99 ? -8.423 2.518 -9.714 1.00 95.19 99 ALA A C 1
ATOM 713 O O . ALA A 1 99 ? -8.606 1.892 -10.760 1.00 95.19 99 ALA A O 1
ATOM 714 N N . ILE A 1 100 ? -7.280 3.173 -9.473 1.00 92.12 100 ILE A N 1
ATOM 715 C CA . ILE A 1 100 ? -6.140 3.177 -10.410 1.00 92.12 100 ILE A CA 1
ATOM 716 C C . ILE A 1 100 ? -5.629 1.748 -10.646 1.00 92.12 100 ILE A C 1
ATOM 718 O O . ILE A 1 100 ? -5.326 1.362 -11.780 1.00 92.12 100 ILE A O 1
ATOM 722 N N . HIS A 1 101 ? -5.566 0.940 -9.586 1.00 90.31 101 HIS A N 1
ATOM 723 C CA . HIS A 1 101 ? -5.121 -0.447 -9.662 1.00 90.31 101 HIS A CA 1
ATOM 724 C C . HIS A 1 101 ? -6.085 -1.324 -10.478 1.00 90.31 101 HIS A C 1
ATOM 726 O O . HIS A 1 101 ? -5.624 -2.145 -11.268 1.00 90.31 101 HIS A O 1
ATOM 732 N N . ILE A 1 102 ? -7.403 -1.110 -10.372 1.00 94.06 102 ILE A N 1
ATOM 733 C CA . ILE A 1 102 ? -8.402 -1.789 -11.215 1.00 94.06 102 ILE A CA 1
ATOM 734 C C . ILE A 1 102 ? -8.181 -1.455 -12.692 1.00 94.06 102 ILE A C 1
ATOM 736 O O . ILE A 1 102 ? -8.120 -2.365 -13.516 1.00 94.06 102 ILE A O 1
ATOM 740 N N . ILE A 1 103 ? -8.024 -0.175 -13.042 1.00 94.31 103 ILE A N 1
ATOM 741 C CA . ILE A 1 103 ? -7.805 0.237 -14.440 1.00 94.31 103 ILE A CA 1
ATOM 742 C C . ILE A 1 103 ? -6.529 -0.411 -14.989 1.00 94.31 103 ILE A C 1
ATOM 744 O O . ILE A 1 103 ? -6.536 -0.994 -16.073 1.00 94.31 103 ILE A O 1
ATOM 748 N N . SER A 1 104 ? -5.448 -0.365 -14.208 1.00 88.94 104 SER A N 1
ATOM 749 C CA . SER A 1 104 ? -4.165 -0.975 -14.573 1.00 88.94 104 SER A CA 1
ATOM 750 C C . SER A 1 104 ? -4.305 -2.485 -14.783 1.00 88.94 104 SER A C 1
ATOM 752 O O . SER A 1 104 ? -3.801 -3.025 -15.765 1.00 88.94 104 SER A O 1
ATOM 754 N N . PHE A 1 105 ? -5.043 -3.162 -13.902 1.00 90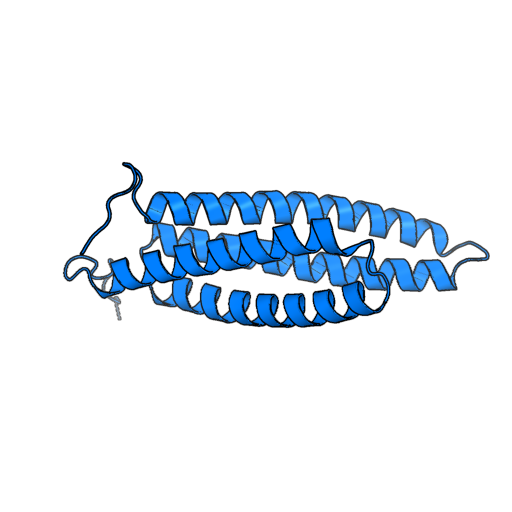.00 105 PHE A N 1
ATOM 755 C CA . PHE A 1 105 ? -5.325 -4.589 -14.013 1.00 90.00 105 PHE A CA 1
ATOM 756 C C . PHE A 1 105 ? -6.096 -4.935 -15.292 1.00 90.00 105 PHE A C 1
ATOM 758 O O . PHE A 1 105 ? -5.694 -5.852 -16.004 1.00 90.00 105 PHE A O 1
ATOM 765 N N . ILE A 1 106 ? -7.147 -4.179 -15.630 1.00 92.19 106 ILE A N 1
ATOM 766 C CA . ILE A 1 106 ? -7.926 -4.379 -16.865 1.00 92.19 106 ILE A CA 1
ATOM 767 C C . ILE A 1 106 ? -7.019 -4.257 -18.095 1.00 92.19 106 ILE A C 1
ATOM 769 O O . ILE A 1 106 ? -7.075 -5.106 -18.983 1.00 92.19 106 ILE A O 1
ATOM 773 N N . VAL A 1 107 ? -6.147 -3.243 -18.140 1.00 91.38 107 VAL A N 1
ATOM 774 C CA . VAL A 1 107 ? -5.202 -3.047 -19.252 1.00 91.38 107 VAL A CA 1
ATOM 775 C C . VAL A 1 107 ? -4.217 -4.212 -19.366 1.00 91.38 107 VAL A C 1
ATOM 777 O O . VAL A 1 107 ? -3.945 -4.673 -20.474 1.00 91.38 107 VAL A O 1
ATOM 780 N N . VAL A 1 108 ? -3.684 -4.699 -18.242 1.00 88.88 108 VAL A N 1
ATOM 781 C CA . VAL A 1 108 ? -2.757 -5.841 -18.231 1.00 88.88 108 VAL A CA 1
ATOM 782 C C . VAL A 1 108 ? -3.459 -7.107 -18.706 1.00 88.88 108 VAL A C 1
ATOM 784 O O . VAL A 1 108 ? -2.964 -7.755 -19.619 1.00 88.88 108 VAL A O 1
ATOM 787 N N . VAL A 1 109 ? -4.638 -7.427 -18.170 1.00 90.44 109 VAL A N 1
ATOM 788 C CA . VAL A 1 109 ? -5.407 -8.612 -18.584 1.00 90.44 109 VAL A CA 1
ATOM 789 C C . VAL A 1 109 ? -5.784 -8.547 -20.066 1.00 90.44 109 VAL A C 1
ATOM 791 O O . VAL A 1 109 ? -5.708 -9.563 -20.753 1.00 90.44 109 VAL A O 1
ATOM 794 N N . ALA A 1 110 ? -6.126 -7.362 -20.580 1.00 92.06 110 ALA A N 1
ATOM 795 C CA . ALA A 1 110 ? -6.434 -7.167 -21.996 1.00 92.06 110 ALA A CA 1
ATOM 796 C C . ALA A 1 110 ? -5.219 -7.397 -22.912 1.00 92.06 110 ALA A C 1
ATOM 798 O O . ALA A 1 110 ? -5.383 -7.864 -24.037 1.00 92.06 110 ALA A O 1
ATOM 799 N N . LYS A 1 111 ? -4.003 -7.080 -22.447 1.00 92.12 111 LYS A N 1
ATOM 800 C CA . LYS A 1 111 ? -2.759 -7.272 -23.212 1.00 92.12 111 LYS A CA 1
ATOM 801 C C . LYS A 1 111 ? -2.162 -8.672 -23.053 1.00 92.12 111 LYS A C 1
ATOM 803 O O . LYS A 1 111 ? -1.567 -9.185 -23.995 1.00 92.12 111 LYS A O 1
ATOM 808 N N . SER A 1 112 ? -2.283 -9.276 -21.874 1.00 89.25 112 SER A N 1
ATOM 809 C CA . SER A 1 112 ? -1.648 -10.547 -21.518 1.00 89.25 112 SER A CA 1
ATOM 810 C C . SER A 1 112 ? -2.553 -11.383 -20.593 1.00 89.25 112 SER A C 1
ATOM 812 O O . SER A 1 112 ? -2.345 -11.438 -19.377 1.00 89.25 112 SER A O 1
ATOM 814 N N . PRO A 1 113 ? -3.543 -12.109 -21.151 1.00 79.44 113 PRO A N 1
ATOM 815 C CA . PRO A 1 113 ? -4.573 -12.801 -20.367 1.00 79.44 113 PRO A CA 1
ATOM 816 C C . PRO A 1 113 ? -4.032 -13.870 -19.396 1.00 79.44 113 PRO A C 1
ATOM 818 O O . PRO A 1 113 ? -4.706 -14.213 -18.429 1.00 79.44 113 PRO A O 1
ATOM 821 N N . GLY A 1 114 ? -2.800 -14.357 -19.591 1.00 78.81 114 GLY A N 1
ATOM 822 C CA . GLY A 1 114 ? -2.152 -15.324 -18.695 1.00 78.81 114 GLY A CA 1
ATOM 823 C C . GLY A 1 114 ? -1.532 -14.740 -17.416 1.00 78.81 114 GLY A C 1
ATOM 824 O O . GLY A 1 114 ? -1.231 -15.495 -16.497 1.00 78.81 114 GLY A O 1
ATOM 825 N N . VAL A 1 115 ? -1.344 -13.418 -17.320 1.00 77.44 115 VAL A N 1
ATOM 826 C CA . VAL A 1 115 ? -0.616 -12.778 -16.199 1.00 77.44 115 VAL A CA 1
ATOM 827 C C . VAL A 1 115 ? -1.564 -12.295 -15.085 1.00 77.44 115 VAL A C 1
ATOM 829 O O . VAL A 1 115 ? -1.129 -11.906 -14.005 1.00 77.44 115 VAL A O 1
ATOM 832 N N . GLY A 1 116 ? -2.884 -12.359 -15.295 1.00 72.88 116 GLY A N 1
ATOM 833 C CA . GLY A 1 116 ? -3.871 -11.735 -14.404 1.00 72.88 116 GLY A CA 1
ATOM 834 C C . GLY A 1 116 ? -4.150 -12.450 -13.075 1.00 72.88 116 GLY A C 1
ATOM 835 O O . GLY A 1 116 ? -4.662 -11.822 -12.149 1.00 72.88 116 GLY A O 1
ATOM 836 N N . ALA A 1 117 ? -3.840 -13.741 -12.934 1.00 76.44 117 ALA A N 1
ATOM 837 C CA . ALA A 1 117 ? -4.303 -14.516 -11.776 1.00 76.44 117 ALA A CA 1
ATOM 838 C C . ALA A 1 117 ? -3.734 -14.006 -10.436 1.00 76.44 117 ALA A C 1
ATOM 840 O O . ALA A 1 117 ? -4.478 -13.832 -9.469 1.00 76.44 117 ALA A O 1
ATOM 841 N N . SER A 1 118 ? -2.434 -13.699 -10.381 1.00 76.06 118 SER A N 1
ATOM 842 C CA . SER A 1 118 ? -1.786 -13.178 -9.168 1.00 76.06 118 SER A CA 1
ATOM 843 C C . SER A 1 118 ? -2.229 -11.748 -8.842 1.00 76.06 118 SER A C 1
ATOM 845 O O . SER A 1 118 ? -2.458 -11.415 -7.677 1.00 76.06 118 SER A O 1
ATOM 847 N N . SER A 1 119 ? -2.428 -10.908 -9.862 1.00 79.38 119 SER A N 1
ATOM 848 C CA . SER A 1 119 ? -2.922 -9.538 -9.690 1.00 79.38 119 SER A CA 1
ATOM 849 C C . SER A 1 119 ? -4.375 -9.490 -9.200 1.00 79.38 119 SER A C 1
ATOM 851 O O . SER A 1 119 ? -4.725 -8.601 -8.422 1.00 79.38 119 SER A O 1
ATOM 853 N N . GLY A 1 120 ? -5.204 -10.469 -9.579 1.00 86.94 120 GLY A N 1
ATOM 854 C CA . GLY A 1 120 ? -6.588 -10.583 -9.112 1.00 86.94 120 GLY A CA 1
ATOM 855 C C . GLY A 1 120 ? -6.695 -10.826 -7.603 1.00 86.94 120 GLY A C 1
ATOM 856 O O . GLY A 1 120 ? -7.497 -10.180 -6.931 1.00 86.94 120 GLY A O 1
ATOM 857 N N . ILE A 1 121 ? -5.836 -11.685 -7.042 1.00 89.25 121 ILE A N 1
ATOM 858 C CA . ILE A 1 121 ? -5.807 -11.959 -5.592 1.00 89.25 121 ILE A CA 1
ATOM 859 C C . ILE A 1 121 ? -5.500 -10.679 -4.809 1.00 89.25 121 ILE A C 1
ATOM 861 O O . ILE A 1 121 ? -6.158 -10.385 -3.812 1.00 89.25 121 ILE A O 1
ATOM 865 N N . SER A 1 122 ? -4.540 -9.884 -5.290 1.00 87.25 122 SER A N 1
ATOM 866 C CA . SER A 1 122 ? -4.186 -8.597 -4.682 1.00 87.25 122 SER A CA 1
ATOM 867 C C . SER A 1 122 ? -5.370 -7.618 -4.663 1.00 87.25 122 SER A C 1
ATOM 869 O O . SER A 1 122 ? -5.608 -6.950 -3.654 1.00 87.25 122 SER A O 1
ATOM 871 N N . LEU A 1 123 ? -6.168 -7.570 -5.739 1.00 92.06 123 LEU A N 1
ATOM 872 C CA . LEU A 1 123 ? -7.383 -6.748 -5.794 1.00 92.06 123 LEU A CA 1
ATOM 873 C C . LEU A 1 123 ? -8.430 -7.190 -4.769 1.00 92.06 123 LEU A C 1
ATOM 875 O O . LEU A 1 123 ? -8.957 -6.347 -4.045 1.00 92.06 123 LEU A O 1
ATOM 879 N N . VAL A 1 124 ? -8.705 -8.493 -4.675 1.00 94.31 124 VAL A N 1
ATOM 880 C CA . VAL A 1 124 ? -9.678 -9.030 -3.709 1.00 94.31 124 VAL A CA 1
ATOM 881 C C . VAL A 1 124 ? -9.229 -8.753 -2.275 1.00 94.31 124 VAL A C 1
ATOM 883 O O . V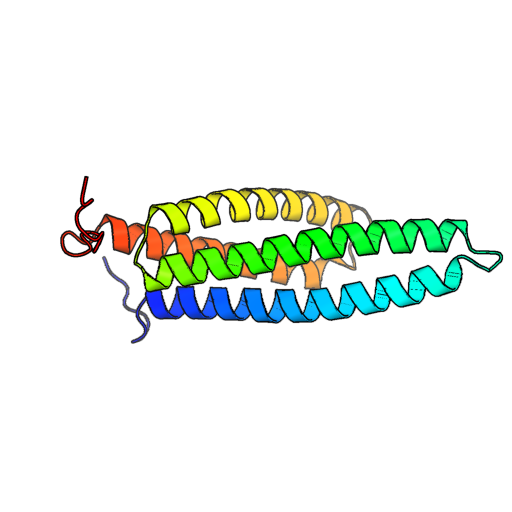AL A 1 124 ? -10.027 -8.293 -1.460 1.00 94.31 124 VAL A O 1
ATOM 886 N N . LEU A 1 125 ? -7.944 -8.958 -1.974 1.00 92.56 125 LEU A N 1
ATOM 887 C CA . LEU A 1 125 ? -7.384 -8.679 -0.653 1.00 92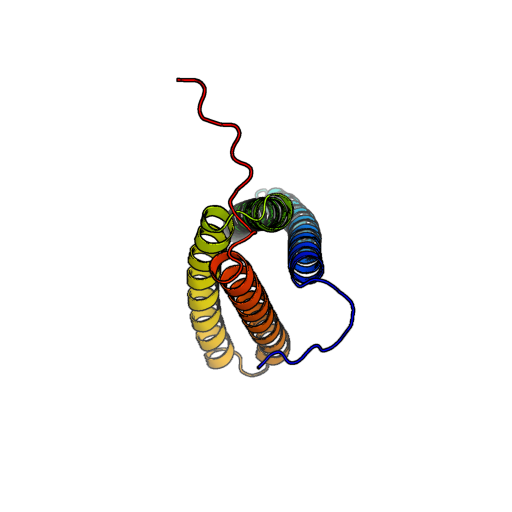.56 125 LEU A CA 1
ATOM 888 C C . LEU A 1 125 ? -7.470 -7.185 -0.298 1.00 92.56 125 LEU A C 1
ATOM 890 O O . LEU A 1 125 ? -7.849 -6.836 0.817 1.00 92.56 125 LEU A O 1
ATOM 894 N N . THR A 1 126 ? -7.190 -6.297 -1.256 1.00 92.75 126 THR A N 1
ATOM 895 C CA . THR A 1 126 ? -7.303 -4.842 -1.054 1.00 92.75 126 THR A CA 1
ATOM 896 C C . THR A 1 126 ? -8.755 -4.423 -0.813 1.00 92.75 126 THR A C 1
ATOM 898 O O . THR A 1 126 ? -9.030 -3.638 0.093 1.00 92.75 126 THR A O 1
ATOM 901 N N . ALA A 1 127 ? -9.702 -4.980 -1.575 1.00 95.38 127 ALA A N 1
ATOM 902 C CA . ALA A 1 127 ? -11.128 -4.737 -1.370 1.00 95.38 127 ALA A CA 1
ATOM 903 C C . ALA A 1 127 ? -11.584 -5.201 0.022 1.00 95.38 127 ALA A C 1
ATOM 905 O O . ALA A 1 127 ? -12.312 -4.485 0.710 1.00 95.38 127 ALA A O 1
ATOM 906 N N . TYR A 1 128 ? -11.101 -6.366 0.464 1.00 94.94 128 TYR A N 1
ATOM 907 C CA . TYR A 1 128 ? -11.344 -6.871 1.811 1.00 94.94 128 TYR A CA 1
ATOM 908 C C . TYR A 1 128 ? -10.785 -5.928 2.888 1.00 94.94 128 TYR A C 1
ATOM 910 O O . TYR A 1 128 ? -11.496 -5.606 3.837 1.00 94.94 128 TYR A O 1
ATOM 918 N N . PHE A 1 129 ? -9.562 -5.413 2.730 1.00 94.38 129 PHE A N 1
ATOM 919 C CA . PHE A 1 129 ? -8.994 -4.443 3.674 1.00 94.38 129 PHE A CA 1
ATOM 920 C C . PHE A 1 129 ? -9.817 -3.157 3.756 1.00 94.38 129 PHE A C 1
ATOM 922 O O . PHE A 1 129 ? -10.117 -2.699 4.857 1.00 94.38 129 PHE A O 1
ATOM 929 N N . ILE A 1 130 ? -10.242 -2.606 2.614 1.00 96.00 130 ILE A N 1
ATOM 930 C CA . ILE A 1 130 ? -11.127 -1.433 2.577 1.00 96.00 130 ILE A CA 1
ATOM 931 C C . ILE A 1 130 ? -12.415 -1.720 3.353 1.00 96.00 130 ILE A C 1
ATOM 933 O O . ILE A 1 130 ? -12.828 -0.906 4.178 1.00 96.00 130 ILE A O 1
ATOM 937 N N . TRP A 1 131 ? -13.024 -2.886 3.136 1.00 96.06 131 TRP A N 1
ATOM 938 C CA . TRP A 1 131 ? -14.246 -3.277 3.832 1.00 96.06 131 TRP A CA 1
ATOM 939 C C . TRP A 1 131 ? -14.056 -3.378 5.353 1.00 96.06 131 TRP A C 1
ATOM 941 O O . TRP A 1 131 ? -14.855 -2.810 6.099 1.00 96.06 131 TRP A O 1
ATOM 951 N N . VAL A 1 132 ? -12.972 -4.007 5.823 1.00 94.75 132 VAL A N 1
ATOM 952 C CA . VAL A 1 132 ? -12.647 -4.092 7.260 1.00 94.75 132 VAL A CA 1
ATOM 953 C C . VAL A 1 132 ? -12.470 -2.699 7.875 1.00 94.75 132 VAL A C 1
ATOM 955 O O . VAL A 1 132 ? -12.991 -2.435 8.958 1.00 94.75 132 VAL A O 1
ATOM 958 N N . VAL A 1 133 ? -11.792 -1.779 7.183 1.00 94.50 133 VAL A N 1
ATOM 959 C CA . VAL A 1 133 ? -11.580 -0.411 7.689 1.00 94.50 133 VAL A CA 1
ATOM 960 C C . VAL A 1 133 ? -12.871 0.419 7.664 1.00 94.50 133 VAL A C 1
ATOM 962 O O . VAL A 1 133 ? -13.088 1.231 8.563 1.00 94.50 133 VAL A O 1
ATOM 965 N N . ILE A 1 134 ? -13.765 0.202 6.691 1.00 95.44 134 ILE A N 1
ATOM 966 C CA . ILE A 1 134 ? -15.112 0.800 6.694 1.00 95.44 134 ILE A CA 1
ATOM 967 C C . ILE A 1 134 ? -15.903 0.317 7.910 1.00 95.44 134 ILE A C 1
ATOM 969 O O . ILE A 1 134 ? -16.501 1.136 8.606 1.00 95.44 134 ILE A O 1
ATOM 973 N N . ALA A 1 135 ? -15.881 -0.989 8.189 1.00 94.00 135 ALA A N 1
ATOM 974 C CA . ALA A 1 135 ? -16.551 -1.546 9.357 1.00 94.00 135 ALA A CA 1
ATOM 975 C C . ALA A 1 135 ? -15.991 -0.943 10.660 1.00 94.00 135 ALA A C 1
ATOM 977 O O . ALA A 1 135 ? -16.766 -0.533 11.520 1.00 94.00 135 ALA A O 1
ATOM 978 N N . PHE A 1 136 ? -14.665 -0.781 10.753 1.00 92.56 136 PHE A N 1
ATOM 979 C CA . PHE A 1 136 ? -14.002 -0.172 11.913 1.00 92.56 136 PHE A CA 1
ATOM 980 C C . PHE A 1 136 ? -14.399 1.293 12.089 1.00 92.56 136 PHE A C 1
ATOM 982 O O . PHE A 1 136 ? -14.660 1.750 13.199 1.00 92.56 136 PHE A O 1
ATOM 989 N N . ARG A 1 137 ? -14.489 2.039 10.986 1.00 93.81 137 ARG A N 1
ATOM 990 C CA . ARG A 1 137 ? -14.956 3.424 11.016 1.00 93.81 137 ARG A CA 1
ATOM 991 C C . ARG A 1 137 ? -16.399 3.520 11.514 1.00 93.81 137 ARG A C 1
ATOM 993 O O . ARG A 1 137 ? -16.678 4.397 12.322 1.00 93.81 137 ARG A O 1
ATOM 1000 N N . ASN A 1 138 ? -17.296 2.668 11.020 1.00 92.69 138 ASN A N 1
ATOM 1001 C CA . ASN A 1 138 ? -18.702 2.701 11.424 1.00 92.69 138 ASN A CA 1
ATOM 1002 C C . ASN A 1 138 ? -18.850 2.405 12.924 1.00 92.69 138 ASN A C 1
ATOM 1004 O O . ASN A 1 138 ? -19.602 3.096 13.594 1.00 92.69 138 ASN A O 1
ATOM 1008 N N . GLU A 1 139 ? -18.058 1.479 13.470 1.00 90.25 139 GLU A N 1
ATOM 1009 C CA . GLU A 1 139 ? -18.029 1.211 14.915 1.00 90.25 139 GLU A CA 1
ATOM 1010 C C . GLU A 1 139 ? -17.605 2.438 15.738 1.00 90.25 139 GLU A C 1
ATOM 1012 O O . GLU A 1 139 ? -18.228 2.732 16.753 1.00 90.25 139 GLU A O 1
ATOM 1017 N N . ILE A 1 140 ? -16.599 3.202 15.287 1.00 88.75 140 ILE A N 1
ATOM 1018 C CA . ILE A 1 140 ? -16.202 4.452 15.963 1.00 88.75 140 ILE A CA 1
ATOM 1019 C C . ILE A 1 140 ? -17.345 5.474 15.944 1.00 88.75 140 ILE A C 1
ATOM 1021 O O . ILE A 1 140 ? -17.568 6.154 16.941 1.00 88.75 140 ILE A O 1
ATOM 1025 N N . VAL A 1 141 ? -18.038 5.607 14.810 1.00 88.44 141 VAL A N 1
ATOM 1026 C CA . VAL A 1 141 ? -19.119 6.589 14.632 1.00 88.44 141 VAL A CA 1
ATOM 1027 C C . VAL A 1 141 ? -20.360 6.221 15.448 1.00 88.44 141 VAL A C 1
ATOM 1029 O O . VAL A 1 141 ? -21.016 7.116 15.980 1.00 88.44 141 VAL A O 1
ATOM 1032 N N . ASP A 1 142 ? -20.668 4.929 15.555 1.00 86.81 142 ASP A N 1
ATOM 1033 C CA . ASP A 1 142 ? -21.883 4.431 16.202 1.00 86.81 142 ASP A CA 1
ATOM 1034 C C . ASP A 1 142 ? -21.742 4.262 17.726 1.00 86.81 142 ASP A C 1
ATOM 1036 O O . ASP A 1 142 ? -22.756 4.163 18.419 1.00 86.81 142 ASP A O 1
ATOM 1040 N N . ASP A 1 143 ? -20.522 4.227 18.275 1.00 82.56 143 ASP A N 1
ATOM 1041 C CA . ASP A 1 143 ? -20.301 4.112 19.720 1.00 82.56 143 ASP A CA 1
ATOM 1042 C C . ASP A 1 143 ? -20.431 5.485 20.422 1.00 82.56 143 ASP A C 1
ATOM 1044 O O . ASP A 1 143 ? -19.554 6.338 20.285 1.00 82.56 143 ASP A O 1
ATOM 1048 N N . PRO A 1 144 ? -21.478 5.725 21.238 1.00 69.31 144 PRO A N 1
ATOM 1049 C CA . PRO A 1 144 ? -21.657 6.994 21.947 1.00 69.31 144 PRO A CA 1
ATOM 1050 C C . PRO A 1 144 ? -20.580 7.251 23.016 1.00 69.31 144 PRO A C 1
ATOM 1052 O O . PRO A 1 144 ? -20.424 8.388 23.463 1.00 69.31 144 PRO A O 1
ATOM 1055 N N . ASN A 1 145 ? -19.833 6.220 23.428 1.00 76.00 145 ASN A N 1
ATOM 1056 C CA . ASN A 1 145 ? -18.739 6.320 24.395 1.00 76.00 145 ASN A CA 1
ATOM 1057 C C . ASN A 1 145 ? -17.357 6.422 23.732 1.00 76.00 145 ASN A C 1
ATOM 1059 O O . ASN A 1 145 ? -16.364 6.608 24.440 1.00 76.00 145 ASN A O 1
ATOM 1063 N N . SER A 1 146 ? -17.266 6.358 22.398 1.00 68.94 146 SER A N 1
ATOM 1064 C CA . SER A 1 146 ? -16.004 6.515 21.659 1.00 68.94 146 SER A CA 1
ATOM 1065 C C . SER A 1 146 ? -15.504 7.959 21.617 1.00 68.94 146 SER A C 1
ATOM 1067 O O . SER A 1 146 ? -14.502 8.230 20.947 1.00 68.94 146 SER A O 1
ATOM 1069 N N . ALA A 1 147 ? -16.186 8.871 22.334 1.00 59.41 147 ALA A N 1
ATOM 1070 C CA . ALA A 1 147 ? -15.879 10.289 22.419 1.00 59.41 147 ALA A CA 1
ATOM 1071 C C . ALA A 1 147 ? -14.358 10.479 22.432 1.00 59.41 147 ALA A C 1
ATOM 1073 O O . ALA A 1 147 ? -13.669 9.954 23.319 1.00 59.41 147 ALA A O 1
ATOM 1074 N N . PRO A 1 148 ? -13.812 11.152 21.410 1.00 57.22 148 PRO A N 1
ATOM 1075 C CA . PRO A 1 148 ? -12.386 11.158 21.200 1.00 57.22 148 PRO A CA 1
ATOM 1076 C C . PRO A 1 148 ? -11.721 11.731 22.445 1.00 57.22 148 PRO A C 1
ATOM 1078 O O . PRO A 1 148 ? -12.071 12.824 22.895 1.00 57.22 148 PRO A O 1
ATOM 1081 N N . ARG A 1 149 ? -10.740 11.003 22.995 1.00 57.12 149 ARG A N 1
ATOM 1082 C CA . ARG A 1 149 ? -9.828 11.537 24.014 1.00 57.12 149 ARG A CA 1
ATOM 1083 C C . ARG A 1 149 ? -8.909 12.568 23.360 1.00 57.12 149 ARG A C 1
ATOM 1085 O O . ARG A 1 149 ? -7.695 12.391 23.311 1.00 57.12 149 ARG A O 1
ATOM 1092 N N . TYR A 1 150 ? -9.475 13.626 22.795 1.00 57.06 150 TYR A N 1
ATOM 1093 C CA . TYR A 1 150 ? -8.698 14.818 22.542 1.00 57.06 150 TYR A CA 1
ATOM 1094 C C . TYR A 1 150 ? -8.320 15.374 23.913 1.00 57.06 150 TYR A C 1
ATOM 1096 O O . TYR A 1 150 ? -9.202 15.513 24.767 1.00 57.06 150 TYR A O 1
ATOM 1104 N N . PRO A 1 151 ? -7.038 15.685 24.169 1.00 56.47 151 PRO A N 1
ATOM 1105 C CA . PRO A 1 151 ? -6.750 16.605 25.251 1.00 56.47 151 PRO A CA 1
ATOM 1106 C C . PRO A 1 151 ? -7.584 17.865 24.971 1.00 56.47 151 PRO A C 1
ATOM 1108 O O . PRO A 1 151 ? -7.615 18.306 23.815 1.00 56.47 151 PRO A O 1
ATOM 1111 N N . PRO A 1 152 ? -8.325 18.400 25.959 1.00 52.97 152 PRO A N 1
ATOM 1112 C CA . PRO A 1 152 ? -9.042 19.649 25.766 1.00 52.97 152 PRO A CA 1
ATOM 1113 C C . PRO A 1 152 ? -8.029 20.657 25.236 1.00 52.97 152 PRO A C 1
ATOM 1115 O O . PRO A 1 152 ? -6.948 20.797 25.812 1.00 52.97 152 PRO A O 1
ATOM 1118 N N . ASN A 1 153 ? -8.344 21.271 24.095 1.00 61.34 153 ASN A N 1
ATOM 1119 C CA . ASN A 1 153 ? -7.533 22.334 23.526 1.00 61.34 153 ASN A CA 1
ATOM 1120 C C . ASN A 1 153 ? -7.269 23.348 24.644 1.00 61.34 153 ASN A C 1
ATOM 1122 O O . ASN A 1 153 ? -8.188 24.042 25.073 1.00 61.34 153 ASN A O 1
ATOM 1126 N N . GLN A 1 154 ? -6.035 23.388 25.147 1.00 55.50 154 GLN A N 1
ATOM 1127 C CA . GLN A 1 154 ? -5.562 24.491 25.967 1.00 55.50 154 GLN A CA 1
ATOM 1128 C C . GLN A 1 154 ? -5.283 25.628 24.988 1.00 55.50 154 GLN A C 1
ATOM 1130 O O . GLN A 1 154 ? -4.185 25.737 24.447 1.00 55.50 154 GLN A O 1
ATOM 1135 N N . SER A 1 155 ? -6.347 26.355 24.647 1.00 68.69 155 SER A N 1
ATOM 1136 C CA . SER A 1 155 ? -6.270 27.675 24.023 1.00 68.69 155 SER A CA 1
ATOM 1137 C C . SER A 1 155 ? -5.908 28.715 25.067 1.00 68.69 155 SER A C 1
ATOM 1139 O O . SER A 1 155 ? -6.561 28.664 26.137 1.00 68.69 155 SER A O 1
#

pLDDT: mean 86.21, std 12.84, range [35.97, 96.88]

Foldseek 3Di:
DDDPDDDDPLLNVLLVVLVVLLVVLVVQLVVLVVQLVVLVVPCPDPCVVVSVVSNVVSVVSNVVSVVSNVLSVLSNCCSVQVPLVSLVVSLVVLVVVLVVLVVVLVVCCVVPVVPNPVSVVVSVVSVVSSVSSVVSSVVCVPDPPNPGPDPPPPD

Sequence (155 aa):
MGFSPCCCSLQAGTKAIAIFELVIGVLLTILSLIVLIAGAGSLGGDDAEAGGAVIAIGIILLIVCILRIALAAVLWQAARDLNERKARTWLIITGILFAIHIISFIVVVAKSPGVGASSGISLVLTAYFIWVVIAFRNEIVDDPNSAPRYPPNQS

Organism: Folsomia candida (NCBI:txid158441)

Secondary structure (DSSP, 8-state):
-----SSS-HHHHHHHHHHHHHHHHHHHHHHHHHHHHHHHHGGGSTTHHHHHHHHHHHHHHHHHHHHHHHHHHHHHHHHHHT-HHHHHHHHHHHHHHHHHHHHHHHHHHHH-TTSHHHHHHHHHHHHHHHHHHHHHHHHHHH-TT----PPP---

Radius of gyration: 19.76 Å; chains: 1; bounding box: 55×43×51 Å